Protein AF-A0A0L7QMZ1-F1 (afdb_monomer)

pLDDT: mean 86.74, std 13.2, range [45.84, 98.31]

Secondary structure (DSSP, 8-state):
-B-SS--S-EEEGGGS-TT---BSS---EE-SSSSS-EE-SEEEEEEETTEEEEEEEE-TTSS-SSSEEB-HHHHHHTEEEETTTTEEEETTEEEEPP-TT---PPP----

Structure (mmCIF, N/CA/C/O backbone):
data_AF-A0A0L7QMZ1-F1
#
_entry.id   AF-A0A0L7QMZ1-F1
#
loop_
_atom_site.group_PDB
_atom_site.id
_atom_site.type_symbol
_atom_site.label_atom_id
_atom_site.label_alt_id
_atom_site.label_comp_id
_atom_site.label_asym_id
_atom_site.label_entity_id
_atom_site.label_seq_id
_atom_site.pdbx_PDB_ins_code
_atom_site.Cartn_x
_atom_site.Cartn_y
_atom_site.Cartn_z
_atom_site.occupancy
_atom_site.B_iso_or_equiv
_atom_site.auth_seq_id
_atom_site.auth_comp_id
_atom_site.auth_asym_id
_atom_site.auth_atom_id
_atom_site.pdbx_PDB_model_num
ATOM 1 N N . MET A 1 1 ? -3.954 -3.288 -6.861 1.00 90.31 1 MET A N 1
ATOM 2 C CA . MET A 1 1 ? -3.289 -4.491 -7.421 1.00 90.31 1 MET A CA 1
ATOM 3 C C . MET A 1 1 ? -2.728 -5.328 -6.284 1.00 90.31 1 MET A C 1
ATOM 5 O O . MET A 1 1 ? -2.420 -4.754 -5.249 1.00 90.31 1 MET A O 1
ATOM 9 N N . VAL A 1 2 ? -2.614 -6.644 -6.448 1.00 90.44 2 VAL A N 1
ATOM 10 C CA . VAL A 1 2 ? -1.939 -7.532 -5.486 1.00 90.44 2 VAL A CA 1
ATOM 11 C C . VAL A 1 2 ? -0.699 -8.070 -6.180 1.00 90.44 2 VAL A C 1
ATOM 13 O O . VAL A 1 2 ? -0.825 -8.658 -7.250 1.00 90.44 2 VAL A O 1
ATOM 16 N N . ASP A 1 3 ? 0.477 -7.830 -5.611 1.00 89.75 3 ASP A N 1
ATOM 17 C CA . ASP A 1 3 ? 1.752 -8.113 -6.266 1.00 89.75 3 ASP A CA 1
ATOM 18 C C . ASP A 1 3 ? 2.767 -8.660 -5.256 1.00 89.75 3 ASP A C 1
ATOM 20 O O . ASP A 1 3 ? 3.133 -7.989 -4.296 1.00 89.75 3 ASP A O 1
ATOM 24 N N . ARG A 1 4 ? 3.236 -9.894 -5.474 1.00 88.06 4 ARG A N 1
ATOM 25 C CA . ARG A 1 4 ? 4.272 -10.518 -4.633 1.00 88.06 4 ARG A CA 1
ATOM 26 C C . ARG A 1 4 ? 5.671 -9.951 -4.881 1.00 88.06 4 ARG A C 1
ATOM 28 O O . ARG A 1 4 ? 6.525 -10.125 -4.021 1.00 88.06 4 ARG A O 1
ATOM 35 N N . GLY A 1 5 ? 5.916 -9.332 -6.037 1.00 88.50 5 GLY A N 1
ATOM 36 C CA . GLY A 1 5 ? 7.202 -8.727 -6.384 1.00 88.50 5 GLY A CA 1
ATOM 37 C C . GLY A 1 5 ? 7.415 -7.352 -5.749 1.00 88.50 5 GLY A C 1
ATOM 38 O O . GLY A 1 5 ? 8.554 -6.916 -5.593 1.00 88.50 5 GLY A O 1
ATOM 39 N N . ALA A 1 6 ? 6.338 -6.683 -5.339 1.00 89.50 6 ALA A N 1
ATOM 40 C CA . ALA A 1 6 ? 6.407 -5.450 -4.569 1.00 89.50 6 ALA A CA 1
ATOM 41 C C . ALA A 1 6 ? 6.548 -5.782 -3.081 1.00 89.50 6 ALA A C 1
ATOM 43 O O . ALA A 1 6 ? 5.646 -6.367 -2.495 1.00 89.50 6 ALA A O 1
ATOM 44 N N . GLU A 1 7 ? 7.658 -5.414 -2.445 1.00 90.31 7 GLU A N 1
ATOM 45 C CA . GLU A 1 7 ? 7.860 -5.713 -1.023 1.00 90.31 7 GLU A CA 1
ATOM 46 C C . GLU A 1 7 ? 6.900 -4.920 -0.103 1.00 90.31 7 GLU A C 1
ATOM 48 O O . GLU A 1 7 ? 6.129 -5.553 0.627 1.00 90.31 7 GLU A O 1
ATOM 53 N N . PRO A 1 8 ? 6.849 -3.570 -0.145 1.00 93.50 8 PRO A N 1
ATOM 54 C CA . PRO A 1 8 ? 5.889 -2.796 0.640 1.00 93.50 8 PRO A CA 1
ATOM 55 C C . PRO A 1 8 ? 4.508 -2.700 -0.026 1.00 93.50 8 PRO A C 1
ATOM 57 O O . PRO A 1 8 ? 4.376 -2.748 -1.248 1.00 93.50 8 PRO A O 1
ATOM 60 N N . ASN A 1 9 ? 3.478 -2.432 0.782 1.00 95.31 9 ASN A N 1
ATOM 61 C CA . ASN A 1 9 ? 2.223 -1.894 0.262 1.00 95.31 9 ASN A CA 1
ATOM 62 C C . ASN A 1 9 ? 2.430 -0.434 -0.158 1.00 95.31 9 ASN 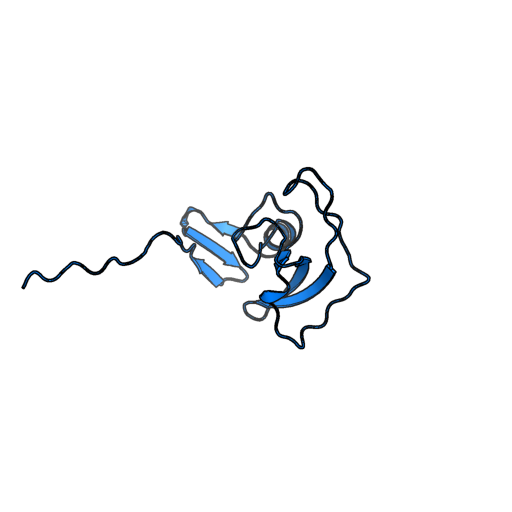A C 1
ATOM 64 O O . ASN A 1 9 ? 3.016 0.345 0.599 1.00 95.31 9 ASN A O 1
ATOM 68 N N . LEU A 1 10 ? 1.917 -0.050 -1.325 1.00 96.06 10 LEU A N 1
ATOM 69 C CA . LEU A 1 10 ? 2.048 1.294 -1.888 1.00 96.06 10 LEU A CA 1
ATOM 70 C C . LEU A 1 10 ? 0.685 1.909 -2.164 1.00 96.06 10 LEU A C 1
ATOM 72 O O . LEU A 1 10 ? -0.239 1.210 -2.578 1.00 96.06 10 LEU A O 1
ATOM 76 N N . ILE A 1 11 ? 0.574 3.222 -1.990 1.00 97.44 11 ILE A N 1
ATOM 77 C CA . ILE A 1 11 ? -0.615 3.975 -2.384 1.00 97.44 11 ILE A CA 1
ATOM 78 C C . ILE A 1 11 ? -0.245 5.370 -2.882 1.00 97.44 11 ILE A C 1
ATOM 80 O O . ILE A 1 11 ? 0.619 6.034 -2.307 1.00 97.44 11 ILE A O 1
ATOM 84 N N . LYS A 1 12 ? -0.884 5.811 -3.965 1.00 97.44 12 LYS A N 1
ATOM 85 C CA . LYS A 1 12 ? -0.754 7.175 -4.478 1.00 97.44 12 LYS A CA 1
ATOM 86 C C . LYS A 1 12 ? -1.408 8.165 -3.523 1.00 97.44 12 LYS A C 1
ATOM 88 O O . LYS A 1 12 ? -2.457 7.882 -2.950 1.00 97.44 12 LYS A O 1
ATOM 93 N N . ILE A 1 13 ? -0.798 9.336 -3.368 1.00 97.25 13 ILE A N 1
ATOM 94 C CA . ILE A 1 13 ? -1.314 10.382 -2.481 1.00 97.25 13 ILE A CA 1
ATOM 95 C C . ILE A 1 13 ? -2.724 10.844 -2.878 1.00 97.25 13 ILE A C 1
ATOM 97 O O . ILE A 1 13 ? -3.541 11.055 -1.989 1.00 97.25 13 ILE A O 1
ATOM 101 N N . SER A 1 14 ? -3.042 10.911 -4.175 1.00 96.75 14 SER A N 1
ATOM 102 C CA . SER A 1 14 ? -4.389 11.252 -4.667 1.00 96.75 14 SER A CA 1
ATOM 103 C C . SER A 1 14 ? -5.486 10.269 -4.254 1.00 96.75 14 SER A C 1
ATOM 105 O O . SER A 1 14 ? -6.654 10.643 -4.243 1.00 96.75 14 SER A O 1
ATOM 107 N N . ALA A 1 15 ? -5.135 9.030 -3.900 1.00 96.56 15 ALA A N 1
ATOM 108 C CA . ALA A 1 15 ? -6.097 8.025 -3.451 1.00 96.56 15 ALA A CA 1
ATOM 109 C C . ALA A 1 15 ? -6.411 8.127 -1.945 1.00 96.56 15 ALA A C 1
ATOM 111 O O . ALA A 1 15 ? -7.257 7.392 -1.432 1.00 96.56 15 ALA A O 1
ATOM 112 N N . LEU A 1 16 ? -5.721 9.009 -1.215 1.00 96.44 16 LEU A N 1
ATOM 113 C CA . LEU A 1 16 ? -5.953 9.238 0.207 1.00 96.44 16 LEU A CA 1
ATOM 114 C C . LEU A 1 16 ? -7.026 10.303 0.428 1.00 96.44 16 LEU A C 1
ATOM 116 O O . LEU A 1 16 ? -7.155 11.254 -0.338 1.00 96.44 16 LEU A O 1
ATOM 120 N N . LYS A 1 17 ? -7.759 10.182 1.539 1.00 94.44 17 LYS A N 1
ATOM 121 C CA . LYS A 1 17 ? -8.597 11.282 2.033 1.00 94.44 17 LYS A CA 1
ATOM 122 C C . LYS A 1 17 ? -7.705 12.430 2.499 1.00 94.44 17 LYS A C 1
ATOM 124 O O . LYS A 1 17 ? -6.636 12.168 3.054 1.00 94.44 17 LYS A O 1
ATOM 129 N N . GLU A 1 18 ? -8.161 13.670 2.341 1.00 91.06 18 GLU A N 1
ATOM 130 C CA . GLU A 1 18 ? -7.388 14.878 2.676 1.00 91.06 18 GLU A CA 1
ATOM 131 C C . GLU A 1 18 ? -6.888 14.909 4.131 1.00 91.06 18 GLU A C 1
ATOM 133 O O . GLU A 1 18 ? -5.809 15.426 4.410 1.00 91.06 18 GLU A O 1
ATOM 138 N N . ASP A 1 19 ? -7.635 14.309 5.058 1.00 94.06 19 ASP A N 1
ATOM 139 C CA . ASP A 1 19 ? -7.332 14.247 6.489 1.00 94.06 19 ASP A CA 1
ATOM 140 C C . ASP A 1 19 ? -6.450 13.050 6.893 1.00 94.06 19 ASP A C 1
ATOM 142 O O . ASP A 1 19 ? -6.126 12.870 8.072 1.00 94.06 19 ASP A O 1
ATOM 146 N N . THR A 1 20 ? -6.021 12.228 5.929 1.00 96.38 20 THR A N 1
ATOM 147 C CA . THR A 1 20 ? -5.176 11.060 6.200 1.00 96.38 20 THR A CA 1
ATOM 148 C C . THR A 1 20 ? -3.825 11.503 6.756 1.00 96.38 20 THR A C 1
ATOM 150 O O . THR A 1 20 ? -3.041 12.185 6.094 1.00 96.38 20 THR A O 1
ATOM 153 N N . ARG A 1 21 ? -3.505 11.071 7.981 1.00 97.00 21 ARG A N 1
ATOM 154 C CA . ARG A 1 21 ? -2.216 11.371 8.615 1.00 97.00 21 ARG A CA 1
ATOM 155 C C . ARG A 1 21 ? -1.111 10.539 7.969 1.00 97.00 21 ARG A C 1
ATOM 157 O O . ARG A 1 21 ? -1.161 9.311 7.990 1.00 97.00 21 ARG A O 1
ATOM 164 N N . ILE A 1 22 ? -0.102 11.228 7.445 1.00 98.12 22 ILE A N 1
ATOM 165 C CA . ILE A 1 22 ? 1.099 10.623 6.869 1.00 98.12 22 ILE A CA 1
ATOM 166 C C . ILE A 1 22 ? 2.259 10.836 7.841 1.00 98.12 22 ILE A C 1
ATOM 168 O O . ILE A 1 22 ? 2.617 11.979 8.139 1.00 98.12 22 ILE A O 1
ATOM 172 N N . ASP A 1 23 ? 2.869 9.748 8.302 1.00 98.12 23 ASP A N 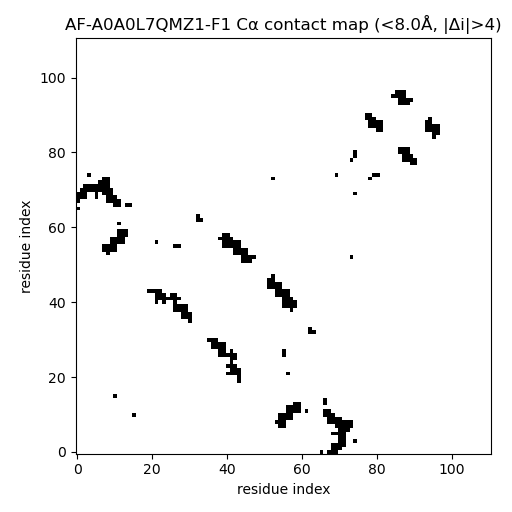1
ATOM 173 C CA . ASP A 1 23 ? 4.148 9.795 8.999 1.00 98.12 23 ASP A CA 1
ATOM 174 C C . ASP A 1 23 ? 5.265 10.054 7.982 1.00 98.12 23 ASP A C 1
ATOM 176 O O . ASP A 1 23 ? 5.638 9.190 7.187 1.00 98.12 23 ASP A O 1
ATOM 180 N N . ARG A 1 24 ? 5.790 11.281 7.990 1.00 97.44 24 ARG A N 1
ATOM 181 C CA . ARG A 1 24 ? 6.833 11.737 7.061 1.00 97.44 24 ARG A CA 1
ATOM 182 C C . ARG A 1 24 ? 8.243 11.300 7.469 1.00 97.44 24 ARG A C 1
ATOM 184 O O . ARG A 1 24 ? 9.173 11.545 6.697 1.00 97.44 24 ARG A O 1
ATOM 191 N N . TYR A 1 25 ? 8.420 10.699 8.643 1.00 97.25 25 TYR A N 1
ATOM 192 C CA . TYR A 1 25 ? 9.707 10.153 9.080 1.00 97.25 25 TYR A CA 1
ATOM 193 C C . TYR A 1 25 ? 9.908 8.724 8.577 1.00 97.25 25 TYR A C 1
ATOM 195 O O . TYR A 1 25 ? 11.032 8.315 8.295 1.00 97.25 25 TYR A O 1
ATOM 203 N N . ASP A 1 26 ? 8.816 7.995 8.383 1.00 97.56 26 ASP A N 1
ATOM 204 C CA . ASP A 1 26 ? 8.826 6.614 7.925 1.00 97.56 26 ASP A CA 1
ATOM 205 C C . ASP A 1 26 ? 8.787 6.514 6.392 1.00 97.56 26 ASP A C 1
ATOM 207 O O . ASP A 1 26 ? 7.753 6.281 5.755 1.00 97.56 26 ASP A O 1
ATOM 211 N N . LYS A 1 27 ? 9.951 6.743 5.781 1.00 96.69 27 LYS A N 1
ATOM 212 C CA . LYS A 1 27 ? 10.143 6.714 4.328 1.00 96.69 27 LYS A CA 1
ATOM 213 C C . LYS A 1 27 ? 10.936 5.494 3.886 1.00 96.69 27 LYS A C 1
ATOM 215 O O . LYS A 1 27 ? 11.917 5.113 4.518 1.00 96.69 27 LYS A O 1
ATOM 220 N N . LEU A 1 28 ? 10.575 4.960 2.725 1.00 94.75 28 LEU A N 1
ATOM 221 C CA . LEU A 1 28 ? 11.352 3.958 2.009 1.00 94.75 28 LEU A CA 1
ATOM 222 C C . LEU A 1 28 ? 11.933 4.535 0.723 1.00 94.75 28 LEU A C 1
ATOM 224 O O . LEU A 1 28 ? 11.349 5.409 0.085 1.00 94.75 28 LEU A O 1
ATOM 228 N N . SER A 1 29 ? 13.076 3.989 0.318 1.00 91.81 29 SER A N 1
ATOM 229 C CA . SER A 1 29 ? 13.646 4.208 -1.007 1.00 91.81 29 SER A CA 1
ATOM 230 C C . SER A 1 29 ? 13.339 2.997 -1.880 1.00 91.81 29 SER A C 1
ATOM 232 O O . SER A 1 29 ? 13.868 1.912 -1.649 1.00 91.81 29 SER A O 1
ATOM 234 N N . ILE A 1 30 ? 12.468 3.180 -2.868 1.00 89.56 30 ILE A N 1
ATOM 235 C CA . ILE A 1 30 ? 11.990 2.117 -3.751 1.00 89.56 30 ILE A CA 1
ATOM 236 C C . ILE A 1 30 ? 12.892 2.029 -4.985 1.00 89.56 30 ILE A C 1
ATOM 238 O O . ILE A 1 30 ? 13.290 3.046 -5.560 1.00 89.56 30 ILE A O 1
ATOM 242 N N . ARG A 1 31 ? 13.202 0.796 -5.395 1.00 85.31 31 ARG A N 1
ATOM 243 C CA . ARG A 1 31 ? 13.899 0.439 -6.641 1.00 85.31 31 ARG A CA 1
ATOM 244 C C . ARG A 1 31 ? 13.064 -0.563 -7.433 1.00 85.31 31 ARG A C 1
ATOM 246 O O . ARG A 1 31 ? 12.221 -1.240 -6.858 1.00 85.31 31 ARG A O 1
ATOM 253 N N . GLY A 1 32 ? 13.330 -0.678 -8.733 1.00 78.25 32 GLY A N 1
ATOM 254 C CA . GLY A 1 32 ? 12.748 -1.722 -9.587 1.00 78.25 32 GLY A CA 1
ATOM 255 C C . GLY A 1 32 ? 11.480 -1.315 -10.338 1.00 78.25 32 GLY A C 1
ATOM 256 O O . GLY A 1 32 ? 11.086 -2.018 -11.259 1.00 78.25 32 GLY A O 1
ATOM 257 N N . VAL A 1 33 ? 10.883 -0.164 -10.007 1.00 74.44 33 VAL A N 1
ATOM 258 C CA . VAL A 1 33 ? 9.793 0.442 -10.801 1.00 74.44 33 VAL A CA 1
ATOM 259 C C . VAL A 1 33 ? 10.351 1.459 -11.808 1.00 74.44 33 VAL A C 1
ATOM 261 O O . VAL A 1 33 ? 9.844 1.594 -12.916 1.00 74.44 33 VAL A O 1
ATOM 264 N N . THR A 1 34 ? 11.438 2.144 -11.448 1.00 74.06 34 THR A N 1
ATOM 265 C CA . THR A 1 34 ? 12.221 3.018 -12.332 1.00 74.06 34 THR A CA 1
ATOM 266 C C . THR A 1 34 ? 13.701 2.638 -12.283 1.00 74.06 34 THR A C 1
ATOM 268 O O . THR A 1 34 ? 14.137 1.883 -11.409 1.00 74.06 34 THR A O 1
ATOM 271 N N . HIS A 1 35 ? 14.486 3.175 -13.223 1.00 73.62 35 HIS A N 1
ATOM 272 C CA . HIS A 1 35 ? 15.949 3.069 -13.202 1.00 73.62 35 HIS A CA 1
ATOM 273 C C . HIS A 1 35 ? 16.563 3.770 -11.976 1.00 73.62 35 HIS A C 1
ATOM 275 O O . HIS A 1 35 ? 17.622 3.375 -11.487 1.00 73.62 35 HIS A O 1
ATOM 281 N N . GLU A 1 36 ? 15.885 4.796 -11.458 1.00 78.06 36 GLU A N 1
ATOM 282 C CA . GLU A 1 36 ? 16.329 5.584 -10.312 1.00 78.06 36 GLU A CA 1
ATOM 283 C C . GLU A 1 36 ? 15.703 5.109 -8.994 1.00 78.06 36 GLU A C 1
ATOM 285 O O . GLU A 1 36 ? 14.719 4.374 -8.956 1.00 78.06 36 GLU A O 1
ATOM 290 N N . ARG A 1 37 ? 16.279 5.541 -7.868 1.00 83.44 37 ARG A N 1
ATOM 291 C CA . ARG A 1 37 ? 15.635 5.370 -6.561 1.00 83.44 37 ARG A CA 1
ATOM 292 C C . ARG A 1 37 ? 14.572 6.437 -6.383 1.00 83.44 37 ARG A C 1
AT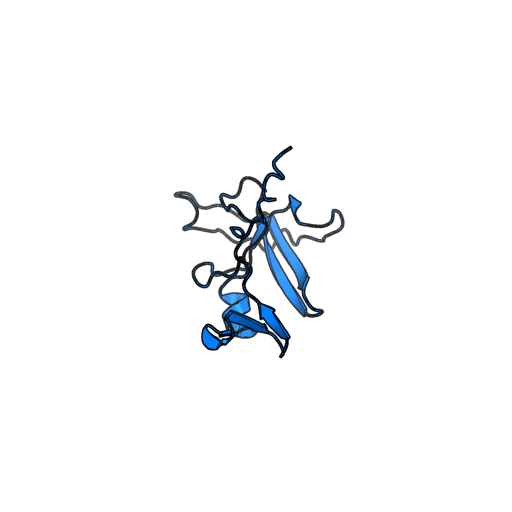OM 294 O O . ARG A 1 37 ? 14.902 7.618 -6.396 1.00 83.44 37 ARG A O 1
ATOM 301 N N . VAL A 1 38 ? 13.342 6.030 -6.094 1.00 87.50 38 VAL A N 1
ATOM 302 C CA . VAL A 1 38 ? 12.271 6.967 -5.738 1.00 87.50 38 VAL A CA 1
ATOM 303 C C . VAL A 1 38 ? 11.968 6.837 -4.253 1.00 87.50 38 VAL A C 1
ATOM 305 O O . VAL A 1 38 ? 11.719 5.741 -3.754 1.00 87.50 38 VAL A O 1
ATOM 308 N N . SER A 1 39 ? 12.024 7.953 -3.528 1.00 92.62 39 SER A N 1
ATOM 309 C CA . SER A 1 39 ? 11.679 7.987 -2.106 1.00 92.62 39 SER A CA 1
ATOM 310 C C . SER A 1 39 ? 10.174 8.165 -1.920 1.00 92.62 39 SER A C 1
ATOM 312 O O . SER A 1 39 ? 9.547 8.965 -2.616 1.00 92.62 39 SER A O 1
ATOM 314 N N . THR A 1 40 ? 9.589 7.437 -0.975 1.00 96.69 40 THR A N 1
ATOM 315 C CA . THR A 1 40 ? 8.183 7.603 -0.589 1.00 96.69 40 THR A CA 1
ATOM 316 C C . THR A 1 40 ? 7.993 8.919 0.169 1.00 96.69 40 THR A C 1
ATOM 318 O O . THR A 1 40 ? 8.910 9.432 0.812 1.00 96.69 40 THR A O 1
ATOM 321 N N . LEU A 1 41 ? 6.774 9.449 0.169 1.00 97.50 41 LEU A N 1
ATOM 322 C CA . LEU A 1 41 ? 6.412 10.650 0.926 1.00 97.50 41 LEU A CA 1
ATOM 323 C C . LEU A 1 41 ? 6.358 10.394 2.442 1.00 97.50 41 LEU A C 1
ATOM 325 O O . LEU A 1 41 ? 6.564 11.323 3.225 1.00 97.50 41 LEU A O 1
ATOM 329 N N . GLY A 1 42 ? 6.122 9.142 2.831 1.00 98.12 42 GLY A N 1
ATOM 330 C CA . GLY A 1 42 ? 5.990 8.678 4.208 1.00 98.12 42 GLY A CA 1
ATOM 331 C C . GLY A 1 42 ? 5.207 7.368 4.256 1.00 98.12 42 GLY A C 1
ATOM 332 O O . GLY A 1 42 ? 5.086 6.684 3.232 1.00 98.12 42 GLY A O 1
ATOM 333 N N . SER A 1 43 ? 4.615 7.058 5.404 1.00 98.31 43 SER A N 1
ATOM 334 C CA . SER A 1 43 ? 3.657 5.961 5.546 1.00 98.31 43 SER A CA 1
ATOM 335 C C . SER A 1 43 ? 2.337 6.419 6.162 1.00 98.31 43 SER A C 1
ATOM 337 O O . SER A 1 43 ? 2.254 7.462 6.807 1.00 98.31 43 SER A O 1
ATOM 339 N N . ALA A 1 44 ? 1.280 5.651 5.925 1.00 97.81 44 ALA A N 1
ATOM 340 C CA . ALA A 1 44 ? -0.033 5.856 6.515 1.00 97.81 44 ALA A CA 1
ATOM 341 C C . ALA A 1 44 ? -0.672 4.503 6.840 1.00 97.81 44 ALA A C 1
ATOM 343 O O . ALA A 1 44 ? -0.454 3.513 6.136 1.00 97.81 44 ALA A O 1
ATOM 344 N N . TYR A 1 45 ? -1.482 4.466 7.897 1.00 96.31 45 TYR A N 1
ATOM 345 C CA . TYR A 1 45 ? -2.332 3.317 8.196 1.00 96.31 45 TYR A CA 1
ATOM 346 C C . TYR A 1 45 ? -3.713 3.531 7.591 1.00 96.31 45 TYR A C 1
ATOM 348 O O . TYR A 1 45 ? -4.391 4.508 7.902 1.00 96.31 45 TYR A O 1
ATOM 356 N N . LEU A 1 46 ? -4.135 2.593 6.749 1.00 94.12 46 LEU A N 1
ATOM 357 C CA . LEU A 1 46 ? -5.451 2.579 6.124 1.00 94.12 46 LEU A CA 1
ATOM 358 C C . LEU A 1 46 ? -6.224 1.363 6.610 1.00 94.12 46 LEU A C 1
ATOM 360 O O . LEU A 1 46 ? -5.658 0.287 6.775 1.00 94.12 46 LEU A O 1
ATOM 364 N N . THR A 1 47 ? -7.525 1.525 6.827 1.00 90.62 47 THR A N 1
ATOM 365 C CA . THR A 1 47 ? -8.388 0.409 7.220 1.00 90.62 47 THR A CA 1
ATOM 366 C C . THR A 1 47 ? -9.054 -0.185 5.986 1.00 90.62 47 THR A C 1
ATOM 368 O O . THR A 1 47 ? -9.864 0.473 5.338 1.00 90.62 47 THR A O 1
ATOM 371 N N . LEU A 1 48 ? -8.740 -1.442 5.684 1.00 86.38 48 LEU A N 1
ATOM 372 C CA . LEU A 1 48 ? -9.345 -2.231 4.611 1.00 86.38 48 LEU A CA 1
ATOM 373 C C . LEU A 1 48 ? -10.037 -3.436 5.245 1.00 86.38 48 LEU A C 1
ATOM 375 O O . LEU A 1 48 ? -9.430 -4.132 6.046 1.00 86.38 48 LEU A O 1
ATOM 379 N N . TYR A 1 49 ? -11.322 -3.653 4.950 1.00 84.25 49 TYR A N 1
ATOM 380 C CA . TYR A 1 49 ? -12.125 -4.725 5.567 1.00 84.25 49 TYR A CA 1
ATOM 381 C C . TYR A 1 49 ? -11.989 -4.801 7.103 1.00 84.25 49 TYR A C 1
ATOM 383 O O . TYR A 1 49 ? -11.881 -5.878 7.678 1.00 84.25 49 TYR A O 1
ATOM 391 N N . LYS A 1 50 ? -12.012 -3.636 7.773 1.00 85.00 50 LYS A N 1
ATOM 392 C CA . LYS A 1 50 ? -11.843 -3.471 9.235 1.00 85.00 50 LYS A CA 1
ATOM 393 C C . LYS A 1 50 ? -10.449 -3.812 9.780 1.00 85.00 50 LYS A C 1
ATOM 395 O O . LYS A 1 50 ? -10.256 -3.779 10.991 1.00 85.00 50 LYS A O 1
ATOM 400 N N . MET A 1 51 ? -9.478 -4.066 8.911 1.00 85.50 51 MET A N 1
ATOM 401 C CA . MET A 1 51 ? -8.103 -4.365 9.290 1.00 85.50 51 MET A CA 1
ATOM 402 C C . MET A 1 51 ? -7.183 -3.184 8.969 1.00 85.50 51 MET A C 1
ATOM 404 O O . MET A 1 51 ? -7.184 -2.706 7.829 1.00 85.50 51 MET A O 1
ATOM 408 N N . PRO A 1 52 ? -6.390 -2.700 9.939 1.00 91.25 52 PRO A N 1
ATOM 409 C CA . PRO A 1 52 ? -5.401 -1.669 9.682 1.00 91.25 52 PRO A CA 1
ATOM 410 C C . PRO A 1 52 ? -4.223 -2.259 8.901 1.00 91.25 52 PRO A C 1
ATOM 412 O O . PRO A 1 52 ? -3.605 -3.241 9.309 1.00 91.25 52 PRO A O 1
ATOM 415 N N . LEU A 1 53 ? -3.886 -1.623 7.788 1.00 92.94 53 LEU A N 1
ATOM 416 C CA . LEU A 1 53 ? -2.746 -1.957 6.952 1.00 92.94 53 LEU A CA 1
ATOM 417 C C . LEU A 1 53 ? -1.858 -0.734 6.790 1.00 92.94 53 LEU A C 1
ATOM 419 O O . LEU A 1 53 ? -2.330 0.368 6.512 1.00 92.94 53 LEU A O 1
ATOM 423 N N . LYS A 1 54 ? -0.555 -0.948 6.934 1.00 95.50 54 LYS A N 1
ATOM 424 C CA . LYS A 1 54 ? 0.447 0.071 6.653 1.00 95.50 54 LYS A CA 1
ATOM 425 C C . LYS A 1 54 ? 0.686 0.151 5.147 1.00 95.50 54 LYS A C 1
ATOM 427 O O . LYS A 1 54 ? 0.970 -0.869 4.518 1.00 95.50 54 LYS A O 1
ATOM 432 N N . PHE A 1 55 ? 0.624 1.362 4.605 1.00 97.25 55 PHE A N 1
ATOM 433 C CA . PHE A 1 55 ? 0.993 1.698 3.234 1.00 97.25 55 PHE A CA 1
ATOM 434 C C . PHE A 1 55 ? 2.098 2.741 3.230 1.00 97.25 55 PHE A C 1
ATOM 436 O O . PHE A 1 55 ? 2.072 3.678 4.026 1.00 97.25 55 PHE A O 1
ATOM 443 N N . HIS A 1 56 ? 3.033 2.619 2.295 1.00 97.81 56 HIS A N 1
ATOM 444 C CA . HIS A 1 56 ? 3.928 3.713 1.957 1.00 97.81 56 HIS A CA 1
ATOM 445 C C . HIS A 1 56 ? 3.311 4.577 0.862 1.00 97.81 56 HIS A C 1
ATOM 447 O O . HIS A 1 56 ? 2.843 4.084 -0.167 1.00 97.81 56 HIS A O 1
ATOM 453 N N . VAL A 1 57 ? 3.301 5.883 1.108 1.00 97.81 57 VAL A N 1
ATOM 454 C CA . VAL A 1 57 ? 2.641 6.856 0.241 1.00 97.81 57 VAL A CA 1
ATOM 455 C C . VAL A 1 57 ? 3.615 7.312 -0.836 1.00 97.81 57 VAL A C 1
ATOM 457 O O . VAL A 1 57 ? 4.736 7.722 -0.534 1.00 97.81 57 VAL A O 1
ATOM 460 N N . VAL A 1 58 ? 3.191 7.272 -2.092 1.00 96.44 58 VAL A N 1
ATOM 461 C CA . VAL A 1 58 ? 3.975 7.710 -3.253 1.00 96.44 58 VAL A CA 1
ATOM 462 C C . VAL A 1 58 ? 3.291 8.890 -3.953 1.00 96.44 58 VAL A C 1
ATOM 464 O O . VAL A 1 58 ? 2.073 9.043 -3.839 1.00 96.44 58 VAL A O 1
ATOM 467 N N . PRO A 1 59 ? 4.041 9.758 -4.658 1.00 95.44 59 PRO A N 1
ATOM 468 C CA . PRO A 1 59 ? 3.430 10.808 -5.470 1.00 95.44 59 PRO A CA 1
ATOM 469 C C . PRO A 1 59 ? 2.619 10.206 -6.625 1.00 95.44 59 PRO A C 1
ATOM 471 O O . PRO A 1 59 ? 2.874 9.082 -7.057 1.00 95.44 59 PRO A O 1
ATOM 474 N N . ASP A 1 60 ? 1.685 10.970 -7.186 1.00 95.25 60 ASP A N 1
ATOM 475 C CA . ASP A 1 60 ? 0.830 10.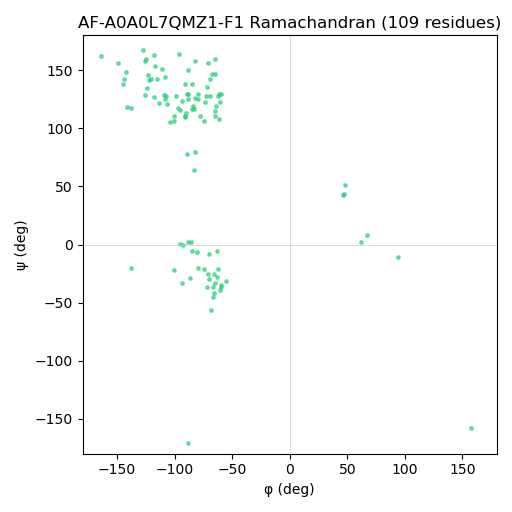483 -8.281 1.00 95.25 60 ASP A CA 1
ATOM 476 C C . ASP A 1 60 ? 1.604 10.182 -9.570 1.00 95.25 60 ASP A C 1
ATOM 478 O O . ASP A 1 60 ? 1.203 9.318 -10.358 1.00 95.25 60 ASP A O 1
ATOM 482 N N . SER A 1 61 ? 2.750 10.851 -9.731 1.00 92.69 61 SER A N 1
ATOM 483 C CA . SER A 1 61 ? 3.732 10.626 -10.791 1.00 92.69 61 SER A CA 1
ATOM 484 C C . SER A 1 61 ? 4.498 9.308 -10.656 1.00 92.69 61 SER A C 1
ATOM 486 O O . SER A 1 61 ? 5.242 8.947 -11.567 1.00 92.69 61 SER A O 1
ATOM 488 N N . PHE A 1 62 ? 4.341 8.575 -9.546 1.00 92.38 62 PHE A N 1
ATOM 489 C CA . PHE A 1 62 ? 4.960 7.266 -9.384 1.00 92.38 62 PHE A CA 1
ATOM 490 C C . PHE A 1 62 ? 4.436 6.303 -10.469 1.00 92.38 62 PHE A C 1
ATOM 492 O O . PHE A 1 62 ? 3.214 6.202 -10.643 1.00 92.38 62 PHE A O 1
ATOM 499 N N . PRO A 1 63 ? 5.317 5.592 -11.203 1.00 90.38 63 PRO A N 1
ATOM 500 C CA . PRO A 1 63 ? 4.961 4.935 -12.461 1.00 90.38 63 PRO A CA 1
ATOM 501 C C . PRO A 1 63 ? 4.301 3.570 -12.254 1.00 90.38 63 PRO A C 1
ATOM 503 O O . PRO A 1 63 ? 4.808 2.525 -12.648 1.00 90.38 63 PRO A O 1
ATOM 506 N N . ILE A 1 64 ? 3.125 3.599 -11.637 1.00 90.19 64 ILE A N 1
ATOM 507 C CA . ILE A 1 64 ? 2.186 2.485 -11.551 1.00 90.19 64 ILE A CA 1
ATOM 508 C C . ILE A 1 64 ? 0.850 2.938 -12.146 1.00 90.19 64 ILE A C 1
ATOM 510 O O . ILE A 1 64 ? 0.425 4.086 -11.972 1.00 90.19 64 ILE A O 1
ATOM 514 N N . ASN A 1 65 ? 0.188 2.036 -12.863 1.00 89.94 65 ASN A N 1
ATOM 515 C CA . ASN A 1 65 ? -1.085 2.279 -13.554 1.00 89.94 65 ASN A CA 1
ATOM 516 C C . ASN A 1 65 ? -2.321 2.076 -12.658 1.00 89.94 65 ASN A C 1
ATOM 518 O O . ASN A 1 65 ? -3.449 2.204 -13.121 1.00 89.94 65 ASN A O 1
ATOM 522 N N . VAL A 1 66 ? -2.109 1.758 -11.384 1.00 93.00 66 VAL A N 1
ATOM 523 C CA . VAL A 1 66 ? -3.146 1.592 -10.364 1.00 93.00 66 VAL A CA 1
ATOM 524 C C . VAL A 1 66 ? -2.961 2.622 -9.254 1.00 93.00 66 VAL A C 1
ATOM 526 O O . VAL A 1 66 ? -1.890 3.204 -9.099 1.00 93.00 66 VAL A O 1
ATOM 529 N N . GLU A 1 67 ? -3.995 2.822 -8.446 1.00 94.81 67 GLU A N 1
ATOM 530 C CA . GLU A 1 67 ? -3.943 3.720 -7.286 1.00 94.81 67 GLU A CA 1
ATOM 531 C C . GLU A 1 67 ? -3.061 3.174 -6.157 1.00 94.81 67 GLU A C 1
ATOM 533 O O . GLU A 1 67 ? -2.447 3.937 -5.415 1.00 94.81 67 GLU A O 1
ATOM 538 N N . GLY A 1 68 ? -2.965 1.848 -6.038 1.00 94.56 68 GLY A N 1
ATOM 539 C CA . GLY A 1 68 ? -2.180 1.207 -4.993 1.00 94.56 68 GLY A CA 1
ATOM 540 C C . GLY A 1 68 ? -1.876 -0.267 -5.243 1.00 94.56 68 GLY A C 1
ATOM 541 O O . GLY A 1 68 ? -2.515 -0.955 -6.054 1.00 94.56 68 GLY A O 1
ATOM 542 N N . ILE A 1 69 ? -0.878 -0.750 -4.510 1.00 94.81 69 ILE A N 1
ATOM 543 C CA . ILE A 1 69 ? -0.351 -2.111 -4.553 1.00 94.81 69 ILE A CA 1
ATOM 544 C C . ILE A 1 69 ? -0.384 -2.689 -3.140 1.00 94.81 69 ILE A C 1
ATOM 546 O O . ILE A 1 69 ? 0.125 -2.082 -2.202 1.00 94.81 69 ILE A O 1
ATOM 550 N N . LEU A 1 70 ? -0.967 -3.875 -3.000 1.00 93.69 70 LEU A N 1
ATOM 551 C CA . LEU A 1 70 ? -0.800 -4.738 -1.839 1.00 93.69 70 LEU A CA 1
ATOM 552 C C . LEU A 1 70 ? 0.386 -5.660 -2.111 1.00 93.69 70 LEU A C 1
ATOM 554 O O . LEU A 1 70 ? 0.316 -6.515 -2.998 1.00 93.69 70 LEU A O 1
ATOM 558 N N . GLY A 1 71 ? 1.469 -5.411 -1.387 1.00 93.00 71 GLY A N 1
ATOM 559 C CA . GLY A 1 71 ? 2.759 -6.055 -1.565 1.00 93.00 71 GLY A CA 1
ATOM 560 C C . GLY A 1 71 ? 2.916 -7.343 -0.762 1.00 93.00 71 GLY A C 1
ATOM 561 O O . GLY A 1 71 ? 1.992 -7.853 -0.119 1.00 93.00 71 GLY A O 1
ATOM 562 N N . PHE A 1 72 ? 4.142 -7.850 -0.751 1.00 90.88 72 PHE A N 1
ATOM 563 C CA . PHE A 1 72 ? 4.539 -9.047 -0.032 1.00 90.88 72 PHE A CA 1
ATOM 564 C C . PHE A 1 72 ? 4.306 -8.933 1.476 1.00 90.88 72 PHE A C 1
ATOM 566 O O . PHE A 1 72 ? 3.911 -9.922 2.082 1.00 90.88 72 PHE A O 1
ATOM 573 N N . THR A 1 73 ? 4.472 -7.757 2.091 1.00 87.38 73 THR A N 1
ATOM 574 C CA . THR A 1 73 ? 4.191 -7.583 3.530 1.00 87.38 73 THR A CA 1
ATOM 575 C C . THR A 1 73 ? 2.737 -7.884 3.894 1.00 87.38 73 THR A C 1
ATOM 577 O O . THR A 1 73 ? 2.481 -8.529 4.905 1.00 87.38 73 THR A O 1
ATOM 580 N N . PHE A 1 74 ? 1.775 -7.496 3.054 1.00 88.81 74 PHE A N 1
ATOM 581 C CA . PHE A 1 74 ? 0.372 -7.879 3.231 1.00 88.81 74 PHE A CA 1
ATOM 582 C C . PHE A 1 74 ? 0.162 -9.390 3.037 1.00 88.81 74 PHE A C 1
ATOM 584 O O . PHE A 1 74 ? -0.512 -10.044 3.834 1.00 88.81 74 PHE A O 1
ATOM 591 N N . LEU A 1 75 ? 0.762 -9.956 1.989 1.00 85.81 75 LEU A N 1
ATOM 592 C CA . LEU A 1 75 ? 0.571 -11.359 1.617 1.00 85.81 75 LEU A CA 1
ATOM 593 C C . LEU A 1 75 ? 1.243 -12.347 2.573 1.00 85.81 75 LEU A C 1
ATOM 595 O O . LEU A 1 75 ? 0.708 -13.421 2.814 1.00 85.81 75 LEU A O 1
ATOM 599 N N . ARG A 1 76 ? 2.416 -12.016 3.109 1.00 82.44 76 ARG A N 1
ATOM 600 C CA . ARG A 1 76 ? 3.144 -12.891 4.032 1.00 82.44 76 ARG A CA 1
ATOM 601 C C . ARG A 1 76 ? 2.383 -13.064 5.341 1.00 82.44 76 ARG A C 1
ATOM 603 O O . ARG A 1 76 ? 2.319 -14.172 5.861 1.00 82.44 76 ARG A O 1
ATOM 610 N N . ASP A 1 77 ? 1.819 -11.971 5.846 1.00 74.56 77 ASP A N 1
ATOM 611 C CA . ASP A 1 77 ? 1.357 -11.913 7.229 1.00 74.56 77 ASP A CA 1
ATOM 612 C C . ASP A 1 77 ? -0.160 -12.108 7.352 1.00 74.56 77 ASP A C 1
ATOM 614 O O . ASP A 1 77 ? -0.636 -12.468 8.427 1.00 74.56 77 ASP A O 1
ATOM 618 N N . GLN A 1 78 ? -0.935 -11.857 6.286 1.00 79.69 78 GLN A N 1
ATOM 619 C CA . GLN A 1 78 ? -2.392 -11.732 6.421 1.00 79.69 78 GLN A CA 1
ATOM 620 C C . GLN A 1 78 ? -3.228 -12.419 5.336 1.00 79.69 78 GLN A C 1
ATOM 622 O O . GLN A 1 78 ? -4.409 -12.665 5.574 1.00 79.69 78 GLN A O 1
ATOM 627 N N . ALA A 1 79 ? -2.683 -12.733 4.155 1.00 88.50 79 ALA A N 1
ATOM 628 C CA . ALA A 1 79 ? -3.527 -13.121 3.025 1.00 88.50 79 ALA A CA 1
ATOM 629 C C . ALA A 1 79 ? -2.940 -14.199 2.106 1.00 88.50 79 ALA A C 1
ATOM 631 O O . ALA A 1 79 ? -1.767 -14.197 1.752 1.00 88.50 79 ALA A O 1
ATOM 632 N N . THR A 1 80 ? -3.799 -15.094 1.619 1.00 90.94 80 THR A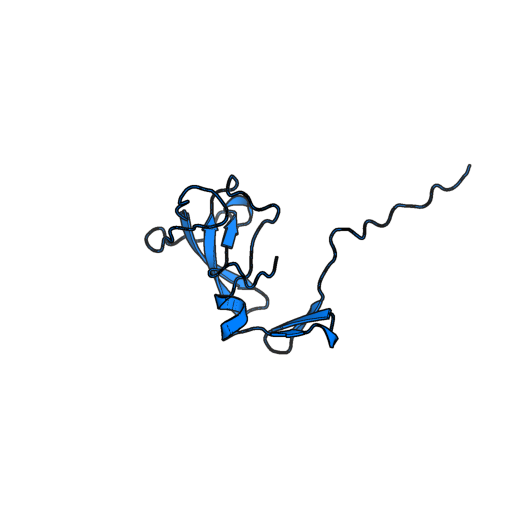 N 1
ATOM 633 C CA . THR A 1 80 ? -3.436 -16.148 0.665 1.00 90.94 80 THR A CA 1
ATOM 634 C C . THR A 1 80 ? -4.023 -15.866 -0.712 1.00 90.94 80 THR A C 1
ATOM 636 O O . THR A 1 80 ? -5.227 -15.689 -0.862 1.00 90.94 80 THR A O 1
ATOM 639 N N . ILE A 1 81 ? -3.189 -15.898 -1.750 1.00 91.19 81 ILE A N 1
ATOM 640 C CA . ILE A 1 81 ? -3.648 -15.907 -3.146 1.00 91.19 81 ILE A CA 1
ATOM 641 C C . ILE A 1 81 ? -4.120 -17.329 -3.468 1.00 91.19 81 ILE A C 1
ATOM 643 O O . ILE A 1 81 ? -3.304 -18.249 -3.542 1.00 91.19 81 ILE A O 1
ATOM 647 N N . SER A 1 82 ? -5.426 -17.521 -3.647 1.00 90.94 82 SER A N 1
ATOM 648 C CA . SER A 1 82 ? -6.018 -18.809 -4.006 1.00 90.94 82 SER A CA 1
ATOM 649 C C . SER A 1 82 ? -6.402 -18.820 -5.482 1.00 90.94 82 SER A C 1
ATOM 651 O O . SER A 1 82 ? -7.410 -18.240 -5.883 1.00 90.94 82 SER A O 1
ATOM 653 N N . TYR A 1 83 ? -5.613 -19.527 -6.293 1.00 89.25 83 TYR A N 1
ATOM 654 C CA . TYR A 1 83 ? -5.913 -19.725 -7.715 1.00 89.25 83 TYR A CA 1
ATOM 655 C C . TYR A 1 83 ? -7.163 -20.583 -7.927 1.00 89.25 83 TYR A C 1
ATOM 657 O O . TYR 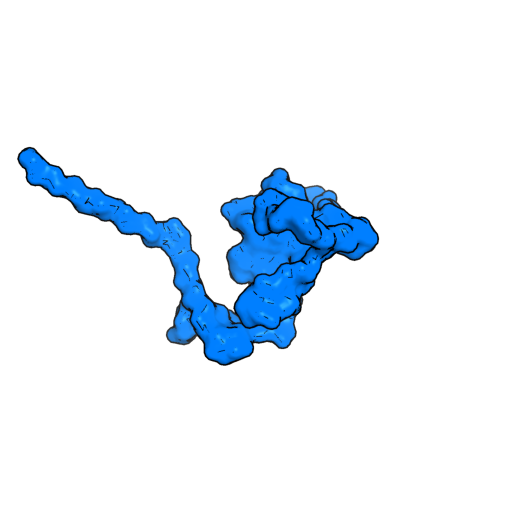A 1 83 ? -7.961 -20.293 -8.809 1.00 89.25 83 TYR A O 1
ATOM 665 N N . THR A 1 84 ? -7.383 -21.591 -7.078 1.00 92.06 84 THR A N 1
ATOM 666 C CA . THR A 1 84 ? -8.572 -22.456 -7.147 1.00 92.06 84 THR A CA 1
ATOM 667 C C . THR A 1 84 ? -9.866 -21.698 -6.865 1.00 92.06 84 THR A C 1
ATOM 669 O O . THR A 1 84 ? -10.891 -22.008 -7.460 1.00 92.06 84 THR A O 1
ATOM 672 N N . LYS A 1 85 ? -9.824 -20.683 -5.992 1.00 90.06 85 LYS A N 1
ATOM 673 C CA . LYS A 1 85 ? -10.967 -19.807 -5.691 1.00 90.06 85 LYS A CA 1
ATOM 674 C C . LYS A 1 85 ? -10.972 -18.512 -6.510 1.00 90.06 85 LYS A C 1
ATOM 676 O O . LYS A 1 85 ? -11.848 -17.679 -6.292 1.00 90.06 85 LYS A O 1
ATOM 681 N N . ASN A 1 86 ? -9.992 -18.308 -7.394 1.00 92.12 86 ASN A N 1
ATOM 682 C CA . ASN A 1 86 ? -9.796 -17.068 -8.152 1.00 92.12 86 ASN A CA 1
ATOM 683 C C . ASN A 1 86 ? -9.908 -15.799 -7.272 1.00 92.12 86 ASN A C 1
ATOM 685 O O . ASN A 1 86 ? -10.588 -14.837 -7.629 1.00 92.12 86 ASN A O 1
ATOM 689 N N . SER A 1 87 ? -9.315 -15.840 -6.073 1.00 92.44 87 SER A N 1
ATOM 690 C CA . SER A 1 87 ? -9.521 -14.832 -5.023 1.00 92.44 87 SER A CA 1
ATOM 691 C C . SER A 1 87 ? -8.286 -14.642 -4.139 1.00 92.44 87 SER A C 1
ATOM 693 O O . SER A 1 87 ? -7.492 -15.567 -3.947 1.00 92.44 87 SER A O 1
ATOM 695 N N . VAL A 1 88 ? -8.172 -13.471 -3.508 1.00 92.12 88 VAL A N 1
ATOM 696 C CA . VAL A 1 88 ? -7.394 -13.311 -2.271 1.00 92.12 88 VAL A CA 1
ATOM 697 C C . VAL A 1 88 ? -8.260 -13.756 -1.100 1.00 92.12 88 VAL A C 1
ATOM 699 O O . VAL A 1 88 ? -9.364 -13.254 -0.923 1.00 92.12 88 VAL A O 1
ATOM 702 N N . ILE A 1 89 ? -7.756 -14.677 -0.289 1.00 92.44 89 ILE A N 1
ATOM 703 C CA . ILE A 1 89 ? -8.366 -15.069 0.980 1.00 92.44 89 ILE A CA 1
ATOM 704 C C . ILE A 1 89 ? -7.673 -14.294 2.094 1.00 92.44 89 ILE A C 1
ATOM 706 O O . ILE A 1 89 ? -6.471 -14.459 2.294 1.00 92.44 89 ILE A O 1
ATOM 710 N N . TRP A 1 90 ? -8.417 -13.455 2.804 1.00 91.12 90 TRP A N 1
ATOM 711 C CA . TRP A 1 90 ? -7.912 -12.619 3.889 1.00 91.12 90 TRP A CA 1
ATOM 712 C C . TRP A 1 90 ? -8.905 -12.634 5.049 1.00 91.12 90 TRP A C 1
ATOM 714 O O . TRP A 1 90 ? -10.038 -12.197 4.877 1.00 91.12 90 TRP A O 1
ATOM 724 N N . ASN A 1 91 ? -8.495 -13.139 6.218 1.00 84.88 91 ASN A N 1
ATOM 725 C CA . ASN A 1 91 ? -9.352 -13.253 7.410 1.00 84.88 91 ASN A CA 1
ATOM 726 C C . ASN A 1 91 ? -10.722 -13.883 7.109 1.00 84.88 91 ASN A C 1
ATOM 728 O O . ASN A 1 91 ? -11.762 -13.297 7.397 1.00 84.88 91 ASN A O 1
ATOM 732 N N . ASP A 1 92 ? -10.710 -15.043 6.449 1.00 85.19 92 ASP A N 1
ATOM 733 C CA . ASP A 1 92 ? -11.899 -15.781 5.993 1.00 85.19 92 ASP A CA 1
ATOM 734 C C . ASP A 1 92 ? -12.794 -15.048 4.975 1.00 85.19 92 ASP A C 1
ATOM 736 O O . ASP A 1 92 ? -13.783 -15.605 4.495 1.00 85.19 92 ASP A O 1
ATOM 740 N N . ILE A 1 93 ? -12.415 -13.840 4.552 1.00 88.25 93 ILE A N 1
ATOM 741 C CA . ILE A 1 93 ? -13.056 -13.110 3.461 1.00 88.25 93 ILE A CA 1
ATOM 742 C C . ILE A 1 93 ? -12.392 -13.519 2.147 1.00 88.25 93 ILE A C 1
ATOM 744 O O . ILE A 1 93 ? -11.177 -13.401 1.976 1.00 88.25 93 ILE A O 1
ATOM 748 N N . ALA A 1 94 ? -13.198 -13.980 1.191 1.00 90.44 94 ALA A N 1
ATOM 749 C CA . ALA A 1 94 ? -12.763 -14.184 -0.184 1.00 90.44 94 ALA A CA 1
ATOM 750 C C . ALA A 1 94 ? -13.007 -12.907 -0.997 1.00 90.44 94 ALA A C 1
ATOM 752 O O . ALA A 1 94 ? -14.149 -12.517 -1.228 1.00 90.44 94 ALA A O 1
ATOM 753 N N . ILE A 1 95 ? -11.926 -12.262 -1.432 1.00 89.69 95 ILE A N 1
ATOM 754 C CA . ILE A 1 95 ? -11.953 -11.097 -2.316 1.00 89.69 95 ILE A CA 1
ATOM 755 C C . ILE A 1 95 ? -11.643 -11.592 -3.736 1.00 89.69 95 ILE A C 1
ATOM 757 O O . ILE A 1 95 ? -10.486 -11.935 -4.007 1.00 89.69 95 ILE A O 1
ATOM 761 N N . PRO A 1 96 ? -12.634 -11.660 -4.641 1.00 89.81 96 PRO A N 1
ATOM 762 C CA . PRO A 1 96 ? -12.425 -12.179 -5.987 1.00 89.81 96 PRO A CA 1
ATOM 763 C C . PRO A 1 96 ? -11.476 -11.288 -6.789 1.00 89.81 96 PRO A C 1
ATOM 765 O O . PRO A 1 96 ? -11.455 -10.065 -6.630 1.00 89.81 96 PRO A O 1
ATOM 768 N N . PHE A 1 97 ? -10.685 -11.897 -7.672 1.00 87.44 97 PHE A N 1
ATOM 769 C CA . PHE A 1 97 ? -9.905 -11.130 -8.635 1.00 87.44 97 PHE A CA 1
ATOM 770 C C . PHE A 1 97 ? -10.842 -10.489 -9.660 1.00 87.44 97 PHE A C 1
ATOM 772 O O . PHE A 1 97 ? -11.644 -11.172 -10.296 1.00 87.44 97 PHE A O 1
ATOM 779 N N . PHE A 1 98 ? -10.704 -9.180 -9.857 1.00 81.12 98 PHE A N 1
ATOM 780 C CA . PHE A 1 98 ? -11.413 -8.457 -10.905 1.00 81.12 98 PHE A CA 1
ATOM 781 C C . PHE A 1 98 ? -10.496 -8.272 -12.105 1.00 81.12 98 PHE A C 1
ATOM 783 O O . PHE A 1 98 ? -9.384 -7.756 -11.977 1.00 81.12 98 PHE A O 1
ATOM 790 N N . ASN A 1 99 ? -10.973 -8.668 -13.281 1.00 64.94 99 ASN A N 1
ATOM 791 C CA . ASN A 1 99 ? -10.277 -8.397 -14.526 1.00 64.94 99 ASN A CA 1
ATOM 792 C C . ASN A 1 99 ? -10.791 -7.063 -15.081 1.00 64.94 99 ASN A C 1
ATOM 794 O O . ASN A 1 99 ? -11.938 -6.975 -15.514 1.00 64.94 99 ASN A O 1
ATOM 798 N N . GLN A 1 100 ? -9.955 -6.021 -15.079 1.00 59.44 100 GLN A N 1
ATOM 799 C CA . GLN A 1 100 ? -10.338 -4.675 -15.548 1.00 59.44 100 GLN A CA 1
ATOM 800 C C . GLN A 1 100 ? -10.716 -4.624 -17.047 1.00 59.44 100 GLN A C 1
ATOM 802 O O . GLN A 1 100 ? -11.197 -3.600 -17.527 1.00 59.44 100 GLN A O 1
ATOM 807 N N . ASN A 1 101 ? -10.546 -5.734 -17.777 1.00 54.69 101 ASN A N 1
ATOM 808 C CA . ASN A 1 101 ? -10.878 -5.880 -19.194 1.00 54.69 101 ASN A CA 1
ATOM 809 C C . ASN A 1 101 ? -12.289 -6.431 -19.482 1.00 54.69 101 ASN A C 1
ATOM 811 O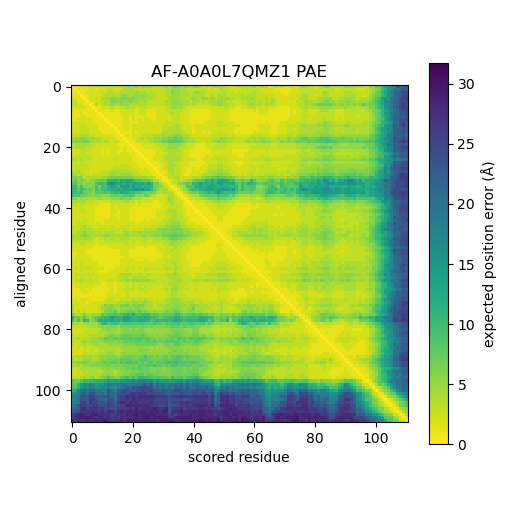 O . ASN A 1 101 ? -12.655 -6.533 -20.650 1.00 54.69 101 ASN A O 1
ATOM 815 N N . GLN A 1 102 ? -13.113 -6.751 -18.477 1.00 50.28 102 GLN A N 1
ATOM 816 C CA . GLN A 1 102 ? -14.549 -6.966 -18.708 1.00 50.28 102 GLN A CA 1
ATOM 817 C C . GLN A 1 102 ? -15.277 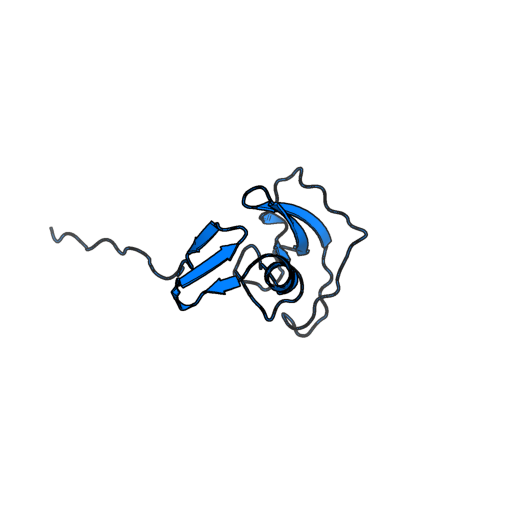-5.617 -18.728 1.00 50.28 102 GLN A C 1
ATOM 819 O O . GLN A 1 102 ? -15.886 -5.198 -17.750 1.00 50.28 102 GLN A O 1
ATOM 824 N N . ARG A 1 103 ? -15.195 -4.913 -19.860 1.00 45.84 103 ARG A N 1
ATOM 825 C CA . ARG A 1 103 ? -16.191 -3.894 -20.202 1.00 45.84 103 ARG A CA 1
ATOM 826 C C . ARG A 1 103 ? -17.362 -4.622 -20.852 1.00 45.84 103 ARG A C 1
ATOM 828 O O . ARG A 1 103 ? -17.176 -5.243 -21.895 1.00 45.84 103 ARG A O 1
ATOM 835 N N . GLU A 1 104 ? -18.551 -4.548 -20.262 1.00 54.41 104 GLU A N 1
ATOM 836 C CA . GLU A 1 104 ? -19.775 -4.822 -21.015 1.00 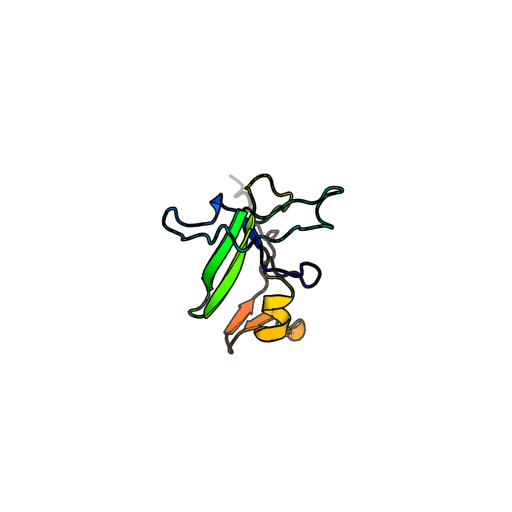54.41 104 GLU A CA 1
ATOM 837 C C . GLU A 1 104 ? -19.850 -3.787 -22.141 1.00 54.41 104 GLU A C 1
ATOM 839 O O . GLU A 1 104 ? -20.030 -2.593 -21.902 1.00 54.41 104 GLU A O 1
ATOM 844 N N . VAL A 1 105 ? -19.620 -4.228 -23.377 1.00 55.75 105 VAL A N 1
ATOM 845 C CA . VAL A 1 105 ? -19.909 -3.419 -24.558 1.00 55.75 105 VAL A CA 1
ATOM 846 C C . VAL A 1 105 ? -21.398 -3.619 -24.839 1.00 55.75 105 VAL A C 1
ATOM 848 O O . VAL A 1 105 ? -21.794 -4.757 -25.105 1.00 55.75 105 VAL A O 1
ATOM 851 N N . PRO A 1 106 ? -22.242 -2.574 -24.763 1.00 50.06 106 PRO A N 1
ATOM 852 C CA . PRO A 1 106 ? -23.639 -2.716 -25.130 1.00 50.06 106 PRO A CA 1
ATOM 853 C C . PRO A 1 106 ? -23.724 -3.156 -26.591 1.00 50.06 106 PRO A C 1
ATOM 855 O O . PRO A 1 106 ? -23.098 -2.557 -27.468 1.00 50.06 106 PRO A O 1
ATOM 858 N N . TRP A 1 107 ? -24.494 -4.210 -26.851 1.00 45.88 107 TRP A N 1
ATOM 859 C CA . TRP A 1 107 ? -24.793 -4.630 -28.214 1.00 45.88 107 TRP A CA 1
ATOM 860 C C . TRP A 1 107 ? -25.550 -3.494 -28.919 1.00 45.88 107 TRP A C 1
ATOM 862 O O . TRP A 1 107 ? -26.540 -3.009 -28.359 1.00 45.88 107 TRP A O 1
ATOM 872 N N . PRO A 1 108 ? -25.133 -3.030 -30.110 1.00 58.28 108 PRO A N 1
ATOM 873 C CA . PRO A 1 108 ? -25.907 -2.037 -30.834 1.00 58.28 108 PRO A CA 1
ATOM 874 C C . PRO A 1 108 ? -27.250 -2.663 -31.220 1.00 58.28 108 PRO A C 1
ATOM 876 O O . PRO A 1 108 ? -27.316 -3.623 -31.988 1.00 58.28 108 PRO A O 1
ATOM 879 N N . ALA A 1 109 ? -28.334 -2.130 -30.659 1.00 56.97 109 ALA A N 1
ATOM 880 C CA . ALA A 1 109 ? -29.670 -2.395 -31.159 1.00 56.97 109 ALA A CA 1
ATOM 881 C C . ALA A 1 109 ? -29.757 -1.790 -32.566 1.00 56.97 109 ALA A C 1
ATOM 883 O O . ALA A 1 109 ? -29.706 -0.569 -32.724 1.00 56.97 109 ALA A O 1
ATOM 884 N N . PHE A 1 110 ? -29.833 -2.645 -33.584 1.00 54.81 110 PHE A N 1
ATOM 885 C CA . PHE A 1 110 ? -30.137 -2.216 -34.944 1.00 54.81 110 PHE A CA 1
ATOM 886 C C . PHE A 1 110 ? -31.520 -1.547 -34.937 1.00 54.81 110 PHE A C 1
ATOM 888 O O . PHE A 1 110 ? -32.492 -2.147 -34.472 1.00 54.81 110 PHE A O 1
ATOM 895 N N . ARG A 1 111 ? -31.578 -0.290 -35.388 1.00 52.66 111 ARG A N 1
ATOM 896 C CA . ARG A 1 111 ? -32.821 0.377 -35.792 1.00 52.66 111 ARG A CA 1
ATOM 897 C C . ARG A 1 111 ? -33.076 0.110 -37.264 1.00 52.66 111 ARG A C 1
ATOM 899 O O . ARG A 1 111 ? -32.075 0.091 -38.014 1.00 52.66 111 ARG A O 1
#

Sequence (111 aa):
MVDRGAEPNLIKISALKEDTRIDRYDKLSIRGVTHERVSTLGSAYLTLYKMPLKFHVVPDSFPINVEGILGFTFLRDQATISYTKNSVIWNDIAIPFFNQNQREVPWPAFR

Radius of gyration: 16.76 Å; Cα contacts (8 Å, |Δi|>4): 176; chains: 1; bounding box: 49×37×46 Å

Mean predicted aligned error: 7.19 Å

Foldseek 3Di:
DEEAVAAFKAFEPVVDDPPFDFAQVAKDFDDDQDPDTDIFSGWTWDADPNDTDIYTYHHPPRPDPDRIYRYNVCPVPFWDCDPVLCAIQGPNDTHHDDDPPPDPDDDDDDD

InterPro domains:
  IPR021109 Aspartic peptidase domain superfamily [G3DSA:2.40.70.10] (1-105)

Solvent-accessible surface area (backbone atoms only — not comparable to full-atom values): 6794 Å² total; per-residue (Å²): 87,79,37,76,86,39,57,64,23,35,30,26,54,83,74,49,62,93,82,62,70,63,43,65,83,56,56,53,74,46,69,84,81,50,100,55,76,47,69,35,67,8,25,32,76,45,72,56,96,90,40,80,40,72,28,36,30,32,59,74,83,49,90,59,99,60,62,37,38,44,7,29,60,50,42,75,75,56,36,45,83,34,76,92,70,48,20,41,38,40,88,92,40,75,46,66,71,80,66,91,82,75,66,86,72,79,77,83,78,84,128

Organism: NCBI:txid597456

Nearest PDB structures (foldseek):
  7d66-assembly2_I  TM=6.364E-01  e=4.228E-05  Toxoplasma gondii GT1
  7d66-assembly1_F  TM=6.677E-01  e=9.577E-05  Toxoplasma gondii GT1
  7d66-assembly2_L  TM=6.510E-01  e=8.993E-05  Toxoplasma gondii GT1
  7d66-assembly2_G  TM=6.376E-01  e=6.993E-05  Toxoplasma gondii GT1